Protein AF-A0A815GB86-F1 (afdb_monomer)

InterPro domains:
  IPR001611 Leucine-rich repeat [PF13516] (21-41)
  IPR001611 Leucine-rich repeat [PF13516] (47-70)
  IPR001611 Leucine-rich repeat [PF13516] (75-91)
  IPR032675 Leucine-rich repeat domain superfamily [G3DSA:3.80.10.10] (3-114)
  IPR052394 Leucine-rich repeat-containing protein [PTHR24114] (13-106)

Foldseek 3Di:
DPPPVLLVVLLVVLVVQLVDAAAAEDADAQVQQALSSLLSNLVSLLRHQRHQEYHHEQYQNELNSLVSNLVSLQRHQRHQYYHYHNHNYDPVSVVSSVVSNVVNCVSPPHDDDDDD

Nearest PDB structures (foldseek):
  5wfn-assembly2_D  TM=8.730E-01  e=9.234E-07  Homo sapiens
  8j07-assembly1_5  TM=9.242E-01  e=3.849E-06  Homo sapiens
  5irl-assembly1_A  TM=9.350E-01  e=5.586E-06  Oryctolagus cuniculus
  4z8g-assembly1_A  TM=9.034E-01  e=3.849E-06  Homo sapiens
  8glv-assembly1_Ez  TM=7.757E-01  e=5.217E-05  Chlamydomonas reinhardtii

Structure (mmCIF, N/CA/C/O backbone):
data_AF-A0A815GB86-F1
#
_entry.id   AF-A0A815GB86-F1
#
loop_
_atom_site.group_PDB
_atom_site.id
_atom_site.type_symbol
_atom_site.label_atom_id
_atom_site.label_alt_id
_atom_site.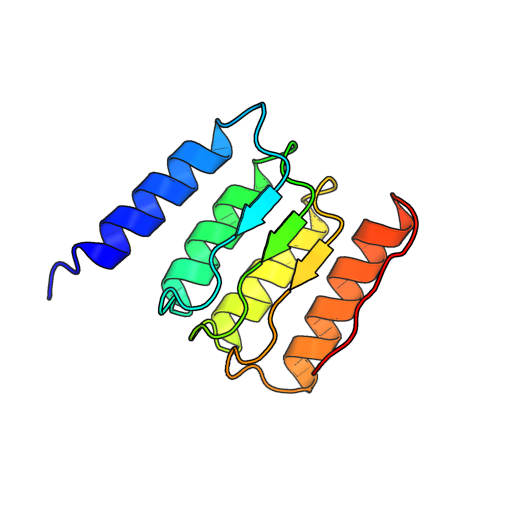label_comp_id
_atom_site.label_asym_id
_atom_site.label_entity_id
_atom_site.label_seq_id
_atom_site.pdbx_PDB_ins_code
_atom_site.Cartn_x
_atom_site.Cartn_y
_atom_site.Cartn_z
_atom_site.occupancy
_atom_site.B_iso_or_equiv
_atom_site.auth_seq_id
_atom_site.auth_comp_id
_atom_site.auth_asym_id
_atom_site.auth_atom_id
_atom_site.pdbx_PDB_model_num
ATOM 1 N N . MET A 1 1 ? 14.586 18.305 -13.194 1.00 45.12 1 MET A N 1
ATOM 2 C CA . MET A 1 1 ? 13.719 17.804 -12.108 1.00 45.12 1 M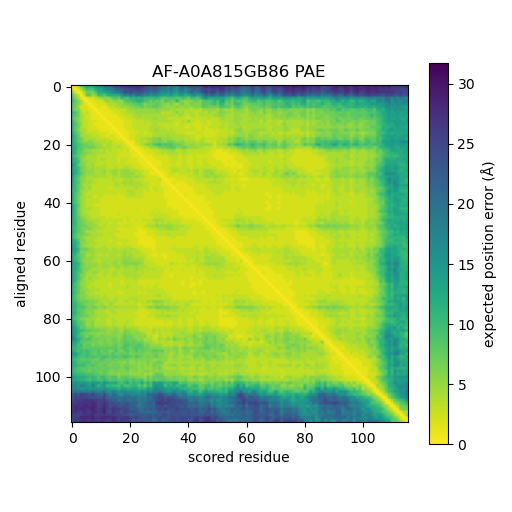ET A CA 1
ATOM 3 C C . MET A 1 1 ? 12.308 18.194 -12.482 1.00 45.12 1 MET A C 1
ATOM 5 O O . MET A 1 1 ? 12.003 19.378 -12.451 1.00 45.12 1 MET A O 1
ATOM 9 N N . VAL A 1 2 ? 11.518 17.252 -12.995 1.00 49.53 2 VAL A N 1
ATOM 10 C CA . VAL A 1 2 ? 10.114 17.524 -13.323 1.00 49.53 2 VAL A CA 1
ATOM 11 C C . VAL A 1 2 ? 9.361 17.452 -12.007 1.00 49.53 2 VAL A C 1
ATOM 13 O O . VAL A 1 2 ? 9.344 16.411 -11.360 1.00 49.53 2 VAL A O 1
ATOM 16 N N . ASP A 1 3 ? 8.839 18.590 -11.581 1.00 55.12 3 ASP A N 1
ATOM 17 C CA . ASP A 1 3 ? 8.006 18.719 -10.398 1.00 55.12 3 ASP A CA 1
ATOM 18 C C . ASP A 1 3 ? 6.671 18.029 -10.722 1.00 55.12 3 ASP A C 1
ATOM 20 O O . ASP A 1 3 ? 5.782 18.621 -11.335 1.00 55.12 3 ASP A O 1
ATOM 24 N N . ASN A 1 4 ? 6.576 16.726 -10.447 1.00 69.81 4 ASN A N 1
ATOM 25 C CA . ASN A 1 4 ? 5.396 15.952 -10.801 1.00 69.81 4 ASN A CA 1
ATOM 26 C C . ASN A 1 4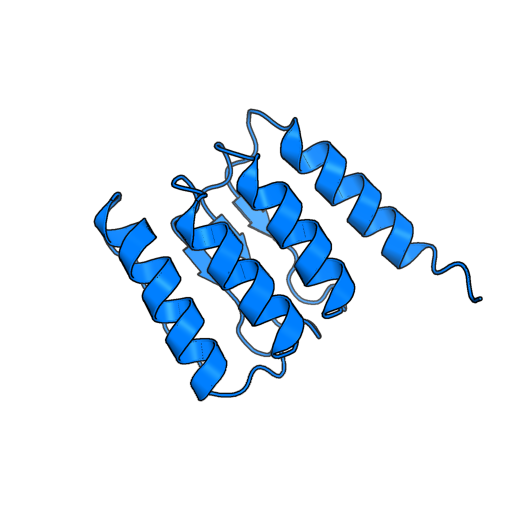 ? 4.296 16.271 -9.782 1.00 69.81 4 ASN A C 1
ATOM 28 O O . ASN A 1 4 ? 4.342 15.835 -8.633 1.00 69.81 4 ASN A O 1
ATOM 32 N N . ALA A 1 5 ? 3.326 17.095 -10.182 1.00 73.56 5 ALA A N 1
ATOM 33 C CA . ALA A 1 5 ? 2.220 17.519 -9.324 1.00 73.56 5 ALA A CA 1
ATOM 34 C C . ALA A 1 5 ? 1.454 16.327 -8.720 1.00 73.56 5 ALA A C 1
ATOM 36 O O . ALA A 1 5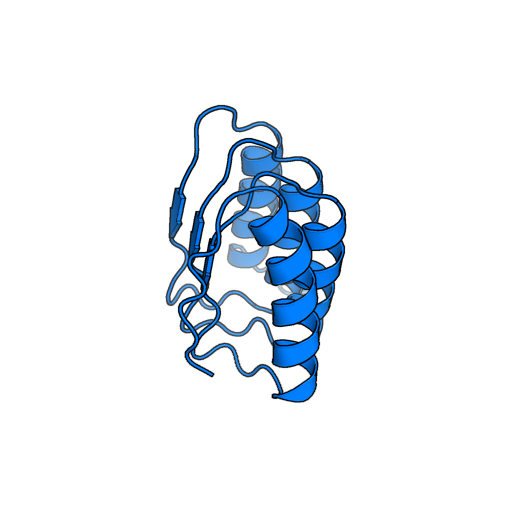 ? 0.933 16.436 -7.611 1.00 73.56 5 ALA A O 1
ATOM 37 N N . PHE A 1 6 ? 1.445 15.190 -9.421 1.00 73.62 6 PHE A N 1
ATOM 38 C CA . PHE A 1 6 ? 0.844 13.947 -8.954 1.00 73.62 6 PHE A CA 1
ATOM 39 C C . PHE A 1 6 ? 1.587 13.349 -7.746 1.00 73.62 6 PHE A C 1
ATOM 41 O O . PHE A 1 6 ? 0.973 13.053 -6.723 1.00 73.62 6 PHE A O 1
ATOM 48 N N . GLU A 1 7 ? 2.918 13.322 -7.794 1.00 73.50 7 GLU A N 1
ATOM 49 C CA . GLU A 1 7 ? 3.759 12.825 -6.699 1.00 73.50 7 GLU A CA 1
ATOM 50 C C . GLU A 1 7 ? 3.555 13.651 -5.419 1.00 73.50 7 GLU A C 1
ATOM 52 O O . GLU A 1 7 ? 3.409 13.114 -4.318 1.00 73.50 7 GLU A O 1
ATOM 57 N N . LYS A 1 8 ? 3.474 14.982 -5.561 1.00 79.06 8 LYS A N 1
ATOM 58 C CA . LYS A 1 8 ? 3.170 15.879 -4.435 1.00 79.06 8 LYS A CA 1
ATOM 59 C C . LYS A 1 8 ? 1.774 15.639 -3.869 1.00 79.06 8 LYS A C 1
ATOM 61 O O . LYS A 1 8 ? 1.589 15.771 -2.660 1.00 79.06 8 LYS A O 1
ATOM 66 N N . ALA A 1 9 ? 0.803 15.304 -4.718 1.00 84.81 9 ALA A N 1
ATOM 67 C CA . ALA A 1 9 ? -0.555 15.009 -4.285 1.00 84.81 9 ALA A CA 1
ATOM 68 C C . ALA A 1 9 ? -0.602 13.727 -3.444 1.00 84.81 9 ALA A C 1
ATOM 70 O O . ALA A 1 9 ? -1.148 13.763 -2.341 1.00 84.81 9 ALA A O 1
ATOM 71 N N . ILE A 1 10 ? 0.039 12.641 -3.892 1.00 83.06 10 ILE A N 1
ATOM 72 C CA . ILE A 1 10 ? 0.103 11.398 -3.111 1.00 83.06 10 ILE A CA 1
ATOM 73 C C . ILE A 1 10 ? 0.883 11.601 -1.813 1.00 83.06 10 ILE A C 1
ATOM 75 O O . ILE A 1 10 ? 0.422 11.171 -0.762 1.00 83.06 10 ILE A O 1
ATOM 79 N N . ALA A 1 11 ? 2.014 12.311 -1.833 1.00 84.31 11 ALA A N 1
ATOM 80 C CA . ALA A 1 11 ? 2.766 12.594 -0.610 1.00 84.31 11 ALA A CA 1
ATOM 81 C C . ALA A 1 11 ? 1.948 13.420 0.403 1.00 84.31 11 ALA A C 1
ATOM 83 O O . ALA A 1 11 ? 1.992 13.166 1.609 1.00 84.31 11 ALA A O 1
ATOM 84 N N . LYS A 1 12 ? 1.165 14.397 -0.074 1.00 88.00 12 LYS A N 1
ATOM 85 C CA . LYS A 1 12 ? 0.243 15.164 0.775 1.00 88.00 12 LYS A CA 1
ATOM 86 C C . LYS A 1 12 ? -0.845 14.263 1.352 1.00 88.00 12 LYS A C 1
ATOM 88 O O . LYS A 1 12 ? -1.072 14.300 2.557 1.00 88.00 12 LYS A O 1
ATOM 93 N N . PHE A 1 13 ? -1.452 13.426 0.517 1.00 87.94 13 PHE A N 1
ATOM 94 C CA . PHE A 1 13 ? -2.475 12.477 0.935 1.00 87.94 13 PHE A CA 1
ATOM 95 C C . PHE A 1 13 ? -1.939 11.462 1.955 1.00 87.94 13 PHE A C 1
ATOM 97 O O . PHE A 1 13 ? -2.575 11.223 2.974 1.00 87.94 13 PHE A O 1
ATOM 104 N N . ALA A 1 14 ? -0.735 10.929 1.749 1.00 87.62 14 ALA A N 1
ATOM 105 C CA . ALA A 1 14 ? -0.065 10.038 2.690 1.00 87.62 14 ALA A CA 1
ATOM 106 C C . ALA A 1 14 ? 0.129 10.710 4.061 1.00 87.62 14 ALA A C 1
ATOM 108 O O . ALA A 1 14 ? -0.096 10.090 5.097 1.00 87.62 14 ALA A O 1
ATOM 109 N N . ASN A 1 15 ? 0.484 11.997 4.094 1.00 87.69 15 ASN A N 1
ATOM 110 C CA . ASN A 1 15 ? 0.579 12.737 5.353 1.00 87.69 15 ASN A CA 1
ATOM 111 C C . ASN A 1 15 ? -0.786 12.976 6.010 1.00 87.69 15 ASN A C 1
ATOM 113 O O . ASN A 1 15 ? -0.895 12.862 7.227 1.00 87.69 15 ASN A O 1
ATOM 117 N N . GLU A 1 16 ? -1.828 13.261 5.230 1.00 90.19 16 GLU A N 1
ATOM 118 C CA . GLU A 1 16 ? -3.196 13.379 5.750 1.00 90.19 16 GLU A CA 1
ATOM 119 C C . GLU A 1 16 ? -3.691 12.039 6.315 1.00 90.19 16 GLU A 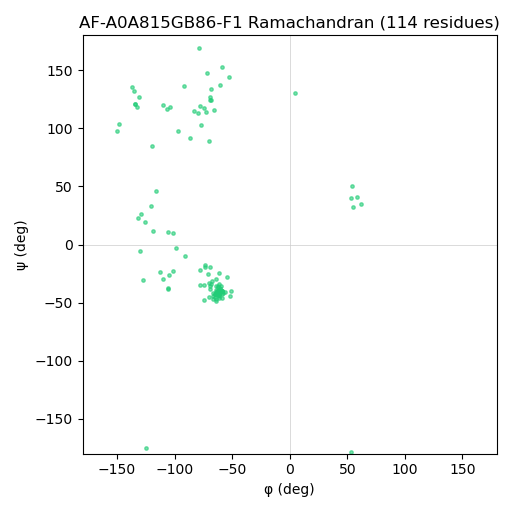C 1
ATOM 121 O O . GLU A 1 16 ? -4.290 12.009 7.389 1.00 90.19 16 GLU A O 1
ATOM 126 N N . LEU A 1 17 ? -3.361 10.924 5.655 1.00 89.25 17 LEU A N 1
ATOM 127 C CA . LEU A 1 17 ? -3.714 9.576 6.090 1.00 89.25 17 LEU A CA 1
ATOM 128 C C . LEU A 1 17 ? -3.120 9.241 7.464 1.00 89.25 17 LEU A C 1
ATOM 130 O O . LEU A 1 17 ? -3.810 8.625 8.272 1.00 89.25 17 LEU A O 1
ATOM 134 N N . LYS A 1 18 ? -1.893 9.682 7.777 1.00 89.50 18 LYS A N 1
ATOM 135 C CA . LYS A 1 18 ? -1.265 9.469 9.102 1.00 89.50 18 LYS A CA 1
ATOM 136 C C . LYS A 1 18 ? -2.123 10.012 10.248 1.00 89.50 18 LYS A C 1
ATOM 138 O O . LYS A 1 18 ? -2.257 9.360 11.278 1.00 89.50 18 LYS A O 1
ATOM 143 N N . GLU A 1 19 ? -2.728 11.180 10.047 1.00 87.88 19 GLU A N 1
ATOM 144 C CA . GLU A 1 19 ? -3.552 11.863 11.050 1.00 87.88 19 GLU A CA 1
ATOM 145 C C . GLU A 1 19 ? -5.040 11.491 10.959 1.00 87.88 19 GLU A C 1
ATOM 147 O O . GLU A 1 19 ? -5.828 11.846 11.839 1.00 87.88 19 GLU A O 1
ATOM 152 N N . HIS A 1 20 ? -5.452 10.778 9.906 1.00 89.50 20 HIS A N 1
ATOM 153 C CA . HIS A 1 20 ? -6.854 10.474 9.663 1.00 89.50 20 HIS A CA 1
ATOM 154 C C . HIS A 1 20 ? -7.377 9.393 10.624 1.00 89.50 20 HIS A C 1
ATOM 156 O O . HIS A 1 20 ? -6.942 8.241 10.614 1.00 89.50 20 HIS A O 1
ATOM 162 N N . LYS A 1 21 ? -8.367 9.746 11.456 1.00 87.50 21 LYS A N 1
ATOM 163 C CA . LYS A 1 21 ? -8.822 8.895 12.578 1.00 87.50 21 LYS A CA 1
ATOM 164 C C . LYS A 1 21 ? -10.080 8.068 12.311 1.00 87.50 21 LYS A C 1
ATOM 166 O O . LYS A 1 21 ? -10.510 7.325 13.185 1.00 87.50 21 LYS A O 1
ATOM 171 N N . THR A 1 22 ? -10.692 8.211 11.140 1.00 90.88 22 THR A N 1
ATOM 172 C CA . THR A 1 22 ? -11.993 7.583 10.843 1.00 90.88 22 THR A CA 1
ATOM 173 C C . THR A 1 22 ? -12.027 6.806 9.532 1.00 90.88 22 THR A C 1
ATOM 175 O O . THR A 1 22 ? -13.035 6.171 9.244 1.00 90.88 22 THR A O 1
ATOM 178 N N . LEU A 1 23 ? -10.959 6.849 8.729 1.00 91.25 23 LEU A N 1
ATOM 179 C CA . LEU A 1 23 ? -10.950 6.195 7.422 1.00 91.25 23 LEU A CA 1
ATOM 180 C C . LEU A 1 23 ? -10.595 4.731 7.633 1.00 91.25 23 LEU A C 1
ATOM 182 O O . LEU A 1 23 ? -9.490 4.431 8.070 1.00 91.25 23 LEU A O 1
ATOM 186 N N . THR A 1 24 ? -11.533 3.844 7.329 1.00 91.88 24 THR A N 1
ATOM 187 C CA . THR A 1 24 ? -11.351 2.394 7.459 1.00 91.88 24 THR A CA 1
ATOM 188 C C . THR A 1 24 ? -11.056 1.726 6.123 1.00 91.88 24 THR A C 1
ATOM 190 O O . THR A 1 24 ? -10.443 0.667 6.091 1.00 91.88 24 THR A O 1
ATOM 193 N N . GLU A 1 25 ? -11.446 2.346 5.014 1.00 91.94 25 GLU A N 1
ATOM 194 C CA . GLU A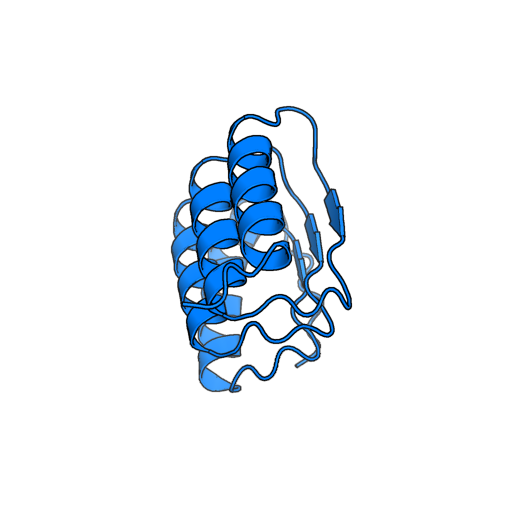 1 25 ? -11.289 1.792 3.674 1.00 91.94 25 GLU A CA 1
ATOM 195 C C . GLU A 1 25 ? -10.798 2.867 2.709 1.00 91.94 25 GLU A C 1
ATOM 197 O O . GLU A 1 25 ? -11.279 4.000 2.735 1.00 91.94 25 GLU A O 1
ATOM 202 N N . LEU A 1 26 ? -9.815 2.507 1.887 1.00 90.75 26 LEU A N 1
ATOM 203 C CA . LEU A 1 26 ? -9.203 3.388 0.905 1.00 90.75 26 LEU A CA 1
ATOM 204 C C . LEU A 1 26 ? -9.102 2.664 -0.434 1.00 90.75 26 LEU A C 1
ATOM 206 O O . LEU A 1 26 ? -8.408 1.652 -0.544 1.00 90.75 26 LEU A O 1
ATOM 210 N N . ASP A 1 27 ? -9.771 3.216 -1.442 1.00 91.50 27 ASP A N 1
ATOM 211 C CA . ASP A 1 27 ? -9.702 2.742 -2.817 1.00 91.50 27 ASP A CA 1
ATOM 212 C C . ASP A 1 27 ? -8.833 3.671 -3.667 1.00 91.50 27 ASP A C 1
ATOM 214 O O . ASP A 1 27 ? -9.105 4.863 -3.810 1.00 91.50 27 ASP A O 1
ATOM 218 N N . LEU A 1 28 ? -7.756 3.101 -4.197 1.00 89.56 28 LEU A N 1
ATOM 219 C CA . LEU A 1 28 ? -6.795 3.733 -5.083 1.00 89.56 28 LEU A CA 1
ATOM 220 C C . LEU A 1 28 ? -6.551 2.884 -6.342 1.00 89.56 28 LEU A C 1
ATOM 222 O O . LEU A 1 28 ? -5.499 2.996 -6.978 1.00 89.56 28 LEU A O 1
ATOM 226 N N . VAL A 1 29 ? -7.517 2.062 -6.754 1.00 90.12 29 VAL A N 1
ATOM 227 C CA . VAL A 1 29 ? -7.418 1.258 -7.978 1.00 90.12 29 VAL A CA 1
ATOM 228 C C . VAL A 1 29 ? -7.253 2.148 -9.220 1.00 90.12 29 VAL A C 1
ATOM 230 O O . VAL A 1 29 ? -7.952 3.144 -9.375 1.00 90.12 29 VAL A O 1
ATOM 233 N N . SER A 1 30 ? -6.357 1.772 -10.142 1.00 88.88 30 SER A N 1
ATOM 234 C CA . SER A 1 30 ? -6.137 2.470 -11.428 1.00 88.88 30 SER A CA 1
ATOM 235 C C . SER A 1 30 ? -5.665 3.931 -11.326 1.00 88.88 30 SER A C 1
ATOM 237 O O . SER A 1 30 ? -6.018 4.754 -12.170 1.00 88.88 30 SER A O 1
ATOM 239 N N . ASN A 1 31 ? -4.843 4.265 -10.327 1.00 88.38 31 ASN A N 1
ATOM 240 C CA . ASN A 1 31 ? -4.332 5.624 -10.097 1.00 88.38 31 ASN A CA 1
ATOM 241 C C . ASN A 1 31 ? -2.886 5.852 -10.570 1.00 88.38 31 ASN A C 1
ATOM 243 O O . ASN A 1 31 ? -2.316 6.889 -10.265 1.00 88.38 31 ASN A O 1
ATOM 247 N N . GLN A 1 32 ? -2.280 4.924 -11.318 1.00 88.44 32 GLN A N 1
ATOM 248 C CA . GLN A 1 32 ? -0.879 5.027 -11.769 1.00 88.44 32 GLN A CA 1
ATOM 249 C C . GLN A 1 32 ? 0.119 5.244 -10.616 1.00 88.44 32 GLN A C 1
ATOM 251 O O . GLN A 1 32 ? 1.142 5.903 -10.784 1.00 88.44 32 GLN A O 1
ATOM 256 N N . ILE A 1 33 ? -0.174 4.681 -9.440 1.00 88.25 33 ILE A N 1
ATOM 257 C CA . ILE A 1 33 ? 0.701 4.776 -8.268 1.00 88.25 33 ILE A CA 1
ATOM 258 C C . ILE A 1 33 ? 1.996 4.036 -8.572 1.00 88.25 33 ILE A C 1
ATOM 260 O O . ILE A 1 33 ? 1.990 2.821 -8.756 1.00 88.25 33 ILE A O 1
ATOM 264 N N . SER A 1 34 ? 3.094 4.776 -8.611 1.00 90.62 34 SER A N 1
ATOM 265 C CA . SER A 1 34 ? 4.440 4.264 -8.829 1.00 90.62 34 SER A CA 1
ATOM 266 C C . SER A 1 34 ? 5.029 3.636 -7.561 1.00 90.62 34 SER A C 1
ATOM 268 O O . SER A 1 34 ? 4.545 3.846 -6.447 1.00 90.62 34 SER A O 1
ATOM 270 N N . ALA A 1 35 ? 6.161 2.941 -7.695 1.00 89.56 35 ALA A N 1
ATOM 271 C CA . ALA A 1 35 ? 6.910 2.407 -6.554 1.00 89.56 35 ALA A CA 1
ATOM 272 C C . ALA A 1 35 ? 7.207 3.449 -5.465 1.00 89.56 35 ALA A C 1
ATOM 274 O O . ALA A 1 35 ? 7.087 3.155 -4.279 1.00 89.56 35 ALA A O 1
ATOM 275 N N . ARG A 1 36 ? 7.560 4.677 -5.858 1.00 90.12 36 ARG A N 1
ATOM 276 C CA . ARG A 1 36 ? 7.894 5.760 -4.923 1.00 90.12 36 ARG A CA 1
ATOM 277 C C . ARG A 1 36 ? 6.673 6.256 -4.149 1.00 90.12 36 ARG A C 1
ATOM 279 O O . ARG A 1 36 ? 6.768 6.610 -2.980 1.00 90.12 36 ARG A O 1
ATOM 286 N N . GLU A 1 37 ? 5.524 6.285 -4.803 1.00 90.19 37 GLU A N 1
ATOM 287 C CA . GLU A 1 37 ? 4.256 6.655 -4.178 1.00 90.19 37 GLU A CA 1
ATOM 288 C C . GLU A 1 37 ? 3.745 5.527 -3.271 1.00 90.19 37 GLU A C 1
ATOM 290 O O . GLU A 1 37 ? 3.242 5.798 -2.182 1.00 90.19 37 GLU A O 1
ATOM 295 N N . GLY A 1 38 ? 3.979 4.267 -3.657 1.00 90.94 38 GLY A N 1
ATOM 296 C CA . GLY A 1 38 ? 3.785 3.097 -2.801 1.00 90.94 38 GLY A CA 1
ATOM 297 C C . GLY A 1 38 ? 4.625 3.146 -1.519 1.00 90.94 38 GLY A C 1
ATOM 298 O O . GLY A 1 38 ? 4.104 2.845 -0.448 1.00 90.94 38 GLY A O 1
ATOM 299 N N . GLU A 1 39 ? 5.882 3.599 -1.591 1.00 92.25 39 GLU A N 1
ATOM 300 C CA . GLU A 1 39 ? 6.729 3.833 -0.407 1.00 92.25 39 GLU A CA 1
ATOM 301 C C . GLU A 1 39 ? 6.135 4.898 0.527 1.00 92.25 39 GLU A C 1
ATOM 303 O O . GLU A 1 39 ? 6.035 4.678 1.733 1.00 92.25 39 GLU A O 1
ATOM 308 N N . ALA A 1 40 ? 5.680 6.029 -0.019 1.00 91.50 40 ALA A N 1
ATOM 309 C CA . ALA A 1 40 ? 5.065 7.090 0.781 1.00 91.50 40 ALA A CA 1
ATOM 310 C C . ALA A 1 40 ? 3.775 6.617 1.478 1.00 91.50 40 ALA A C 1
ATOM 312 O O . ALA A 1 40 ? 3.531 6.945 2.643 1.00 91.50 40 ALA A O 1
ATOM 313 N N . LEU A 1 41 ? 2.958 5.816 0.784 1.00 91.25 41 LEU A N 1
ATOM 314 C CA . LEU A 1 41 ? 1.780 5.178 1.371 1.00 91.25 41 LEU A CA 1
ATOM 315 C C . LEU A 1 41 ? 2.171 4.176 2.462 1.00 91.25 41 LEU A C 1
ATOM 317 O O . LEU A 1 41 ? 1.558 4.180 3.527 1.00 91.25 41 LEU A O 1
ATOM 321 N N . ALA A 1 42 ? 3.207 3.366 2.244 1.00 91.81 42 ALA A N 1
ATOM 322 C CA . ALA A 1 42 ? 3.708 2.431 3.246 1.00 91.81 42 ALA A CA 1
ATOM 323 C C . ALA A 1 42 ? 4.143 3.153 4.531 1.00 91.81 42 ALA A C 1
ATOM 325 O O . ALA A 1 42 ? 3.728 2.767 5.624 1.00 91.81 42 ALA A O 1
ATOM 326 N N . GLU A 1 43 ? 4.890 4.255 4.419 1.00 92.69 43 GLU A N 1
ATOM 327 C CA . GLU A 1 43 ? 5.250 5.087 5.571 1.00 92.69 43 GLU A CA 1
ATOM 328 C C . GLU A 1 43 ? 4.016 5.616 6.309 1.00 92.69 43 GLU A C 1
ATOM 330 O O . GLU A 1 43 ? 3.983 5.622 7.540 1.00 92.69 43 GLU A O 1
ATOM 335 N N . ALA A 1 44 ? 2.982 6.046 5.584 1.00 92.56 44 ALA A N 1
ATOM 336 C CA . ALA A 1 44 ? 1.739 6.491 6.202 1.00 92.56 44 ALA A CA 1
ATOM 337 C C . ALA A 1 44 ? 1.024 5.371 6.965 1.00 92.56 44 ALA A C 1
ATOM 339 O O . ALA A 1 44 ? 0.551 5.597 8.080 1.00 92.56 44 ALA A O 1
ATOM 340 N N . LEU A 1 45 ? 1.009 4.158 6.409 1.00 91.38 45 LEU A N 1
ATOM 341 C CA . LEU A 1 45 ? 0.433 2.984 7.060 1.00 91.38 45 LEU A CA 1
ATOM 342 C C . LEU A 1 45 ? 1.175 2.611 8.343 1.00 91.38 45 LEU A C 1
ATOM 344 O O . LEU A 1 45 ? 0.539 2.129 9.268 1.00 91.38 45 LEU A O 1
ATOM 348 N N . THR A 1 46 ? 2.477 2.872 8.479 1.00 91.44 46 THR A N 1
ATOM 349 C CA . THR A 1 46 ? 3.166 2.589 9.757 1.00 91.44 46 THR A CA 1
ATOM 350 C C . THR A 1 46 ? 2.604 3.380 10.945 1.00 91.44 46 THR A C 1
ATOM 352 O O . THR A 1 46 ? 2.726 2.942 12.088 1.00 91.44 46 THR A O 1
ATOM 355 N N . VAL A 1 47 ? 1.973 4.530 10.680 1.00 92.25 47 VAL A N 1
ATOM 356 C CA . VAL A 1 47 ? 1.424 5.440 11.697 1.00 92.25 47 VAL A CA 1
ATOM 357 C C . VAL A 1 47 ? -0.100 5.365 11.763 1.00 92.25 47 VAL A C 1
ATOM 359 O O . VAL A 1 47 ? -0.678 5.454 12.849 1.00 92.25 47 VAL A O 1
ATOM 362 N N . ASN A 1 48 ? -0.770 5.211 10.619 1.00 91.19 48 ASN A N 1
ATOM 363 C CA . ASN A 1 48 ? -2.220 5.107 10.581 1.00 91.19 48 ASN A CA 1
ATOM 364 C C . ASN A 1 48 ? -2.672 3.785 11.222 1.00 91.19 48 ASN A C 1
ATOM 366 O O . ASN A 1 48 ? -2.264 2.712 10.802 1.00 91.19 48 ASN A O 1
ATOM 370 N N . ASN A 1 49 ? -3.548 3.871 12.222 1.00 88.88 49 ASN A N 1
ATOM 371 C CA . ASN A 1 49 ? -4.097 2.715 12.936 1.00 88.88 49 ASN A CA 1
ATOM 372 C C . ASN A 1 49 ? -5.630 2.660 12.824 1.00 88.88 49 ASN A C 1
ATOM 374 O O . ASN A 1 49 ? -6.325 2.306 13.775 1.00 88.88 49 ASN A O 1
ATOM 378 N N . THR A 1 50 ? -6.184 3.113 11.702 1.00 92.06 50 THR A N 1
ATOM 379 C CA . THR A 1 50 ? -7.640 3.182 11.488 1.00 92.06 50 THR A CA 1
ATOM 380 C C . THR A 1 50 ? -8.058 2.507 10.197 1.00 92.06 50 THR A C 1
ATOM 382 O O . THR A 1 50 ? -9.131 1.906 10.146 1.00 92.06 50 THR A O 1
ATOM 385 N N . LEU A 1 51 ? -7.181 2.520 9.195 1.00 91.94 51 LEU A N 1
ATOM 386 C CA . LEU A 1 51 ? -7.385 1.841 7.934 1.00 91.94 51 LEU A CA 1
ATOM 387 C C . LEU A 1 51 ? -7.334 0.325 8.136 1.00 91.94 51 LEU A C 1
ATOM 389 O O . LEU A 1 51 ? -6.371 -0.214 8.689 1.00 91.94 51 LEU A O 1
ATOM 393 N N . THR A 1 52 ? -8.380 -0.351 7.668 1.00 90.44 52 THR A N 1
ATOM 394 C CA . THR A 1 52 ? -8.538 -1.806 7.710 1.00 90.44 52 THR A CA 1
ATOM 395 C C . THR A 1 52 ? -8.502 -2.438 6.323 1.00 90.44 52 THR A C 1
ATOM 397 O O . THR A 1 52 ? -8.145 -3.615 6.216 1.00 90.44 52 THR A O 1
ATOM 400 N N . GLN A 1 53 ? -8.814 -1.669 5.274 1.00 89.88 53 GLN A N 1
ATOM 401 C CA . GLN A 1 53 ? -8.846 -2.117 3.883 1.00 89.88 53 GLN A CA 1
ATOM 402 C C . GLN A 1 53 ? -8.160 -1.110 2.948 1.00 89.88 53 GLN A C 1
ATOM 404 O O . GLN A 1 53 ? -8.436 0.089 3.005 1.00 89.88 53 GLN A O 1
ATOM 409 N N . LEU A 1 54 ? -7.284 -1.602 2.070 1.00 90.00 54 LEU A N 1
ATOM 410 C CA . LEU A 1 54 ? -6.579 -0.801 1.070 1.00 90.00 54 LEU A CA 1
ATOM 411 C C . LEU A 1 54 ? -6.615 -1.484 -0.300 1.00 90.00 54 LEU A C 1
ATOM 413 O O . LEU A 1 54 ? -6.109 -2.597 -0.463 1.00 90.00 54 LEU A O 1
ATOM 417 N N . HIS A 1 55 ? -7.171 -0.797 -1.294 1.00 90.38 55 HIS A N 1
ATOM 418 C CA . HIS A 1 55 ? -7.221 -1.260 -2.675 1.00 90.38 55 HIS A CA 1
ATOM 419 C C . HIS A 1 55 ? -6.231 -0.476 -3.527 1.00 90.38 55 HIS A C 1
ATOM 421 O O . HIS A 1 55 ? -6.353 0.730 -3.697 1.00 90.38 55 HIS A O 1
ATOM 427 N N . LEU A 1 56 ? -5.243 -1.172 -4.073 1.00 88.69 56 LEU A N 1
ATOM 428 C CA . LEU A 1 56 ? -4.184 -0.616 -4.909 1.00 88.69 56 LEU A CA 1
ATOM 429 C C . LEU A 1 56 ? -4.097 -1.336 -6.258 1.00 88.69 56 LEU A C 1
ATOM 431 O O . LEU A 1 56 ? -3.075 -1.250 -6.927 1.00 88.69 56 LEU A O 1
ATOM 435 N N . GLY A 1 57 ? -5.144 -2.045 -6.682 1.00 87.62 57 GLY A N 1
ATOM 436 C CA . GLY A 1 57 ? -5.144 -2.795 -7.941 1.00 87.62 57 GLY A CA 1
ATOM 437 C C . GLY A 1 57 ? -4.891 -1.929 -9.185 1.00 87.62 57 GLY A C 1
ATOM 438 O O . GLY A 1 57 ? -5.225 -0.746 -9.197 1.00 87.62 57 GLY A O 1
ATOM 439 N N . ASN A 1 58 ? -4.332 -2.521 -10.242 1.00 88.69 58 ASN A N 1
ATOM 440 C CA . ASN A 1 58 ? -4.048 -1.859 -11.522 1.00 88.69 58 ASN A CA 1
ATOM 441 C C . ASN A 1 58 ? -3.206 -0.572 -11.369 1.00 88.69 58 ASN A C 1
ATOM 443 O O . ASN A 1 58 ? -3.571 0.502 -11.844 1.00 88.69 58 ASN A O 1
ATOM 447 N N . ASN A 1 59 ? -2.090 -0.661 -10.645 1.00 89.88 59 ASN A N 1
ATOM 448 C CA . ASN A 1 59 ? -1.135 0.436 -10.463 1.00 89.88 59 ASN A CA 1
ATOM 449 C C . ASN A 1 59 ? 0.281 -0.001 -10.893 1.00 89.88 59 ASN A C 1
ATOM 451 O O . ASN A 1 59 ? 0.484 -1.084 -11.435 1.00 89.88 59 ASN A O 1
ATOM 455 N N . GLU A 1 60 ? 1.282 0.853 -10.693 1.00 90.69 60 GLU A N 1
ATOM 456 C CA . GLU A 1 60 ? 2.680 0.593 -11.051 1.00 90.69 60 GLU A CA 1
ATOM 457 C C . GLU A 1 60 ? 3.570 0.559 -9.796 1.00 90.69 60 GLU A C 1
ATOM 459 O O . GLU A 1 60 ? 4.629 1.182 -9.739 1.00 90.69 60 GLU A O 1
ATOM 464 N N . ILE A 1 61 ? 3.134 -0.151 -8.751 1.00 88.06 61 ILE A N 1
ATOM 465 C CA . ILE A 1 61 ? 3.848 -0.198 -7.463 1.00 88.06 61 ILE A CA 1
ATOM 466 C C . ILE A 1 61 ? 5.192 -0.928 -7.590 1.00 88.06 61 ILE A C 1
ATOM 468 O O . ILE A 1 61 ? 6.152 -0.568 -6.903 1.00 88.06 61 ILE A O 1
ATOM 472 N N . PHE A 1 62 ? 5.285 -1.911 -8.492 1.00 89.44 62 PHE A N 1
ATOM 473 C CA . PHE A 1 62 ? 6.465 -2.756 -8.684 1.00 89.44 62 PHE A CA 1
ATOM 474 C C . PHE A 1 62 ? 6.951 -3.430 -7.381 1.00 89.44 62 PHE A C 1
ATOM 476 O O . PHE A 1 62 ? 6.398 -3.277 -6.290 1.00 89.44 62 PHE A O 1
ATOM 483 N N . ASP A 1 63 ? 8.042 -4.184 -7.481 1.00 88.50 63 ASP A N 1
ATOM 484 C CA . ASP A 1 63 ? 8.629 -4.914 -6.352 1.00 88.50 63 ASP A CA 1
ATOM 485 C C . ASP A 1 63 ? 9.064 -4.011 -5.196 1.00 88.50 63 ASP A C 1
ATOM 487 O O . ASP A 1 63 ? 8.925 -4.377 -4.031 1.00 88.50 63 ASP A O 1
ATOM 491 N N . ARG A 1 64 ? 9.571 -2.817 -5.511 1.00 90.25 64 ARG A N 1
ATOM 492 C CA . ARG A 1 64 ? 10.106 -1.892 -4.510 1.00 90.25 64 ARG A CA 1
ATOM 493 C C . ARG A 1 64 ? 9.006 -1.302 -3.623 1.00 90.25 64 ARG A C 1
ATOM 495 O O . ARG A 1 64 ? 9.149 -1.291 -2.404 1.00 90.25 64 ARG A O 1
ATOM 502 N N . GLY A 1 65 ? 7.890 -0.869 -4.214 1.00 88.69 65 GLY A N 1
ATOM 503 C CA . GLY A 1 65 ? 6.742 -0.412 -3.431 1.00 88.69 65 GLY A CA 1
ATOM 504 C C . GLY A 1 65 ? 6.076 -1.564 -2.667 1.00 88.69 65 GLY A C 1
ATOM 505 O O . GLY A 1 65 ? 5.647 -1.381 -1.531 1.00 88.69 65 GLY A O 1
ATOM 506 N N . CYS A 1 66 ? 6.064 -2.773 -3.242 1.00 88.62 66 CYS A N 1
ATOM 507 C CA . CYS A 1 66 ? 5.578 -3.982 -2.575 1.00 88.62 66 CYS A CA 1
ATOM 508 C C . CYS A 1 66 ? 6.394 -4.322 -1.315 1.00 88.62 66 CYS A C 1
ATOM 510 O O . CYS A 1 66 ? 5.821 -4.647 -0.278 1.00 88.62 66 CYS A O 1
ATOM 512 N N . GLU A 1 67 ? 7.723 -4.229 -1.382 1.00 90.44 67 GLU A N 1
ATOM 513 C CA . GLU A 1 67 ? 8.613 -4.467 -0.241 1.00 90.44 67 GLU A CA 1
ATOM 514 C C . GLU A 1 67 ? 8.387 -3.441 0.877 1.00 90.44 67 GLU A C 1
ATOM 516 O O . GLU A 1 67 ? 8.2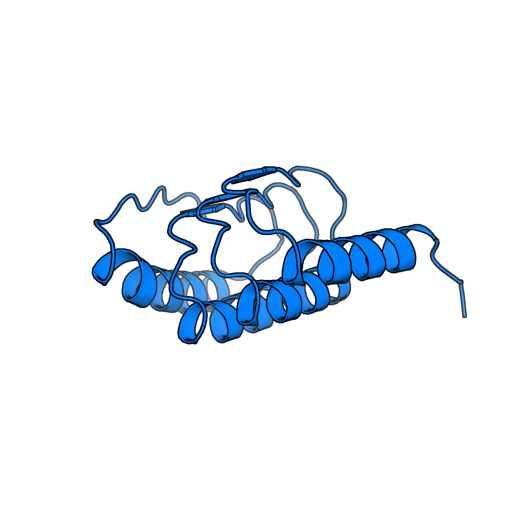61 -3.816 2.042 1.00 90.44 67 GLU A O 1
ATOM 521 N N . ALA A 1 68 ? 8.228 -2.162 0.526 1.00 92.19 68 ALA A N 1
ATOM 522 C CA . ALA A 1 68 ? 7.901 -1.121 1.497 1.00 92.19 68 ALA A CA 1
ATOM 523 C C . ALA A 1 68 ? 6.555 -1.382 2.195 1.00 92.19 68 ALA A C 1
ATOM 525 O O . ALA A 1 68 ? 6.466 -1.296 3.422 1.00 92.19 68 ALA A O 1
ATOM 526 N N . LEU A 1 69 ? 5.520 -1.764 1.435 1.00 90.00 69 LEU A N 1
ATOM 527 C CA . LEU A 1 69 ? 4.225 -2.158 1.995 1.00 90.00 69 LEU A CA 1
ATOM 528 C C . LEU A 1 69 ? 4.363 -3.370 2.927 1.00 90.00 69 LEU A C 1
ATOM 530 O O . LEU A 1 69 ? 3.765 -3.377 4.000 1.00 90.00 69 LEU A O 1
ATOM 534 N N . ALA A 1 70 ? 5.181 -4.363 2.571 1.00 88.38 70 ALA A N 1
ATOM 535 C CA . ALA A 1 70 ? 5.414 -5.537 3.410 1.00 88.38 70 ALA A CA 1
ATOM 536 C C . ALA A 1 70 ? 6.056 -5.174 4.753 1.00 88.38 70 ALA A C 1
ATOM 538 O O . ALA A 1 70 ? 5.612 -5.664 5.790 1.00 88.38 70 ALA A O 1
ATOM 539 N N . GLU A 1 71 ? 7.059 -4.293 4.761 1.00 90.38 71 GLU A N 1
ATOM 540 C CA . GLU A 1 71 ? 7.666 -3.804 6.004 1.00 90.38 71 GLU A CA 1
ATOM 541 C C . GLU A 1 71 ? 6.668 -3.001 6.848 1.00 90.38 71 GLU A C 1
ATOM 543 O O . GLU A 1 71 ? 6.582 -3.201 8.061 1.00 90.38 71 GLU A O 1
ATOM 548 N N . ALA A 1 72 ? 5.848 -2.155 6.218 1.00 91.00 72 ALA A N 1
ATOM 549 C CA . ALA A 1 72 ? 4.824 -1.400 6.931 1.00 91.00 72 ALA A CA 1
ATOM 550 C C . ALA A 1 72 ? 3.772 -2.308 7.590 1.00 91.00 72 ALA A C 1
ATOM 552 O O . ALA A 1 72 ? 3.342 -2.046 8.714 1.00 91.00 72 ALA A O 1
ATOM 553 N N . LEU A 1 73 ? 3.402 -3.416 6.942 1.00 88.44 73 LEU A N 1
ATOM 554 C CA . LEU A 1 73 ? 2.466 -4.401 7.492 1.00 88.44 73 LEU A CA 1
ATOM 555 C C . LEU A 1 73 ? 3.013 -5.195 8.678 1.00 88.44 73 LEU A C 1
ATOM 557 O O . LEU A 1 73 ? 2.221 -5.762 9.424 1.00 88.44 73 LEU A O 1
ATOM 561 N N . LYS A 1 74 ? 4.333 -5.248 8.885 1.00 86.62 74 LYS A N 1
ATOM 562 C CA . LYS A 1 74 ? 4.899 -5.882 10.087 1.00 86.62 74 LYS A CA 1
ATOM 563 C C . LYS A 1 74 ? 4.644 -5.052 11.346 1.00 86.62 74 LYS A C 1
ATOM 565 O O . LYS A 1 74 ? 4.650 -5.604 12.446 1.00 86.62 74 LYS A O 1
ATOM 570 N N . VAL A 1 75 ? 4.460 -3.737 11.195 1.00 88.81 75 VAL A N 1
ATOM 571 C CA . VAL A 1 75 ? 4.269 -2.797 12.312 1.00 88.81 75 VAL A CA 1
ATOM 572 C C . VAL A 1 75 ? 2.827 -2.315 12.446 1.00 88.81 75 VAL A C 1
ATOM 574 O O . VAL A 1 75 ? 2.339 -2.195 13.570 1.00 88.81 75 VAL A O 1
ATOM 577 N N . ASN A 1 76 ? 2.130 -2.077 11.332 1.00 87.69 76 ASN A N 1
ATOM 578 C CA . ASN A 1 76 ? 0.707 -1.753 11.325 1.00 87.69 76 ASN A CA 1
ATOM 579 C C . ASN A 1 76 ? -0.087 -2.991 11.758 1.00 87.69 76 ASN A C 1
ATOM 581 O O . ASN A 1 76 ? 0.180 -4.068 11.251 1.00 87.69 76 ASN A O 1
ATOM 585 N N . ASN A 1 77 ? -1.055 -2.851 12.668 1.00 85.00 77 ASN A N 1
ATOM 586 C CA . ASN A 1 77 ? -1.872 -3.979 13.152 1.00 85.00 77 ASN A CA 1
ATOM 587 C C . ASN A 1 77 ? -3.370 -3.829 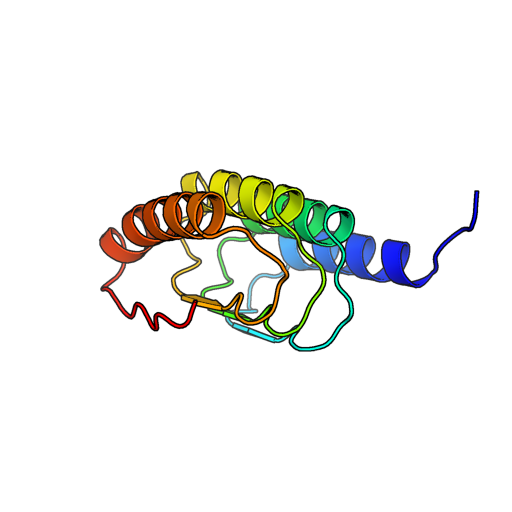12.872 1.00 85.00 77 ASN A C 1
ATOM 589 O O . ASN A 1 77 ? -4.191 -4.535 13.457 1.00 85.00 77 ASN A O 1
ATOM 593 N N . THR A 1 78 ? -3.734 -2.854 12.045 1.00 88.69 78 THR A N 1
ATOM 594 C CA . THR A 1 78 ? -5.127 -2.516 11.753 1.00 88.69 78 THR A CA 1
ATOM 595 C C . THR A 1 78 ? -5.512 -2.877 10.333 1.00 88.69 78 THR A C 1
ATOM 597 O O . THR A 1 78 ? -6.670 -3.222 10.105 1.00 88.69 78 THR A O 1
ATOM 600 N N . LEU A 1 79 ? -4.560 -2.860 9.394 1.00 87.81 79 LEU A N 1
ATOM 601 C CA . LEU A 1 79 ? -4.806 -3.247 8.015 1.00 87.81 79 LEU A CA 1
ATOM 602 C C . LEU A 1 79 ? -4.974 -4.765 7.904 1.00 87.81 79 LEU A C 1
ATOM 604 O O . LEU A 1 79 ? -4.042 -5.541 8.098 1.00 87.81 79 LEU A O 1
ATOM 608 N N . THR A 1 80 ? -6.184 -5.175 7.541 1.00 85.81 80 THR A N 1
ATOM 609 C CA . THR A 1 80 ? -6.571 -6.586 7.399 1.00 85.81 80 THR A CA 1
ATOM 610 C C . THR A 1 80 ? -6.673 -7.018 5.943 1.00 85.81 80 THR A C 1
ATOM 612 O O . THR A 1 80 ? -6.493 -8.194 5.639 1.00 85.81 80 THR A O 1
ATOM 615 N N . LYS A 1 81 ? -6.940 -6.082 5.025 1.00 85.38 81 LYS A N 1
ATOM 616 C CA . LYS A 1 81 ? -7.136 -6.372 3.601 1.00 85.38 81 LYS A CA 1
ATOM 617 C C . LYS A 1 81 ? -6.284 -5.439 2.752 1.00 85.38 81 LYS A C 1
ATOM 619 O O . LYS A 1 81 ? -6.353 -4.220 2.900 1.00 85.38 81 LYS A O 1
ATOM 624 N N . LEU A 1 82 ? -5.492 -6.026 1.859 1.00 87.12 82 LEU A N 1
ATOM 625 C CA . LEU A 1 82 ? -4.654 -5.317 0.897 1.00 87.12 82 LEU A CA 1
ATOM 626 C C . LEU A 1 82 ? -4.809 -5.968 -0.478 1.00 87.12 82 LEU A C 1
ATOM 628 O O . LEU A 1 82 ? -4.512 -7.152 -0.638 1.00 87.12 82 LEU A O 1
ATOM 632 N N . TYR A 1 83 ? -5.254 -5.190 -1.461 1.00 86.62 83 TYR A N 1
ATOM 633 C CA . TYR A 1 83 ? -5.454 -5.650 -2.835 1.00 86.62 83 TYR A CA 1
ATOM 634 C C . TYR A 1 83 ? -4.412 -5.025 -3.758 1.00 86.62 83 TYR A C 1
ATOM 636 O O . TYR A 1 83 ? -4.360 -3.807 -3.892 1.00 86.62 83 TYR A O 1
ATOM 644 N N . LEU A 1 84 ? -3.602 -5.858 -4.415 1.00 83.75 84 LEU A N 1
ATOM 645 C CA . LEU A 1 84 ? -2.488 -5.433 -5.276 1.00 83.75 84 LEU A CA 1
ATOM 646 C C . LEU A 1 84 ? -2.475 -6.133 -6.639 1.00 83.75 84 LEU A C 1
ATOM 648 O O . LEU A 1 84 ? -1.439 -6.192 -7.298 1.00 83.75 84 LEU A O 1
ATOM 652 N N . ALA A 1 85 ? -3.620 -6.647 -7.088 1.00 83.88 85 ALA A N 1
ATOM 653 C CA . ALA A 1 85 ? -3.731 -7.239 -8.419 1.00 83.88 85 ALA A CA 1
ATOM 654 C C . ALA A 1 85 ? -3.224 -6.263 -9.497 1.00 83.88 85 ALA A C 1
ATOM 656 O O . ALA A 1 85 ? -3.400 -5.052 -9.365 1.00 83.88 85 ALA A O 1
ATOM 657 N N . GLU A 1 86 ? -2.581 -6.776 -10.545 1.00 84.12 86 GLU A N 1
ATOM 658 C CA . GLU A 1 86 ? -2.117 -5.967 -11.684 1.00 84.12 86 GLU A CA 1
ATOM 659 C C . GLU A 1 86 ? -1.142 -4.823 -11.304 1.00 84.12 86 GLU A C 1
ATOM 661 O O . GLU A 1 86 ? -1.233 -3.722 -11.832 1.00 84.12 86 GLU A O 1
ATOM 666 N N . ASN A 1 87 ? -0.190 -5.071 -10.388 1.00 83.44 87 ASN A N 1
ATOM 667 C CA . ASN A 1 87 ? 0.808 -4.074 -9.942 1.00 83.44 87 ASN A CA 1
ATOM 668 C C . ASN A 1 87 ? 2.240 -4.254 -10.471 1.00 83.44 87 ASN A C 1
ATOM 670 O O . ASN A 1 87 ? 3.174 -3.611 -9.982 1.00 83.44 87 ASN A O 1
ATOM 674 N N . ARG A 1 88 ? 2.434 -5.148 -11.451 1.00 85.50 88 ARG A N 1
ATOM 675 C CA . ARG A 1 88 ? 3.763 -5.536 -11.971 1.00 85.50 88 ARG A CA 1
ATOM 676 C C . ARG A 1 88 ? 4.726 -5.993 -10.859 1.00 85.50 88 ARG A C 1
ATOM 678 O O . ARG A 1 88 ? 5.908 -5.653 -10.876 1.00 85.50 88 ARG A O 1
ATOM 685 N N . ILE A 1 89 ? 4.193 -6.738 -9.891 1.00 83.88 89 ILE A N 1
ATOM 686 C CA . ILE A 1 89 ? 4.938 -7.339 -8.780 1.00 83.88 89 ILE A CA 1
ATOM 687 C C . ILE A 1 89 ? 5.364 -8.749 -9.200 1.00 83.88 89 ILE A C 1
ATOM 689 O O . ILE A 1 89 ? 4.571 -9.490 -9.779 1.00 83.88 89 ILE A O 1
ATOM 693 N N . THR A 1 90 ? 6.607 -9.125 -8.920 1.00 85.50 90 THR A N 1
ATOM 694 C CA . THR A 1 90 ? 7.100 -10.488 -9.131 1.00 85.50 90 THR A CA 1
ATOM 695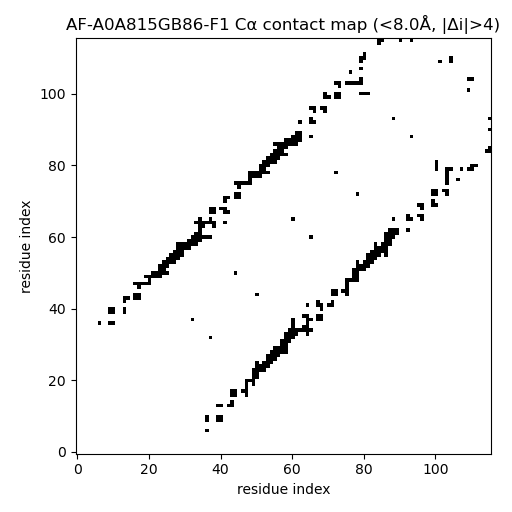 C C . THR A 1 90 ? 6.505 -11.449 -8.104 1.00 85.50 90 THR A C 1
ATOM 697 O O . THR A 1 90 ? 6.284 -11.087 -6.947 1.00 85.50 90 THR A O 1
ATOM 700 N N . GLU A 1 91 ? 6.282 -12.706 -8.498 1.00 79.19 91 GLU A N 1
ATOM 701 C CA . GLU A 1 91 ? 5.668 -13.725 -7.630 1.00 79.19 91 GLU A CA 1
ATOM 702 C C . GLU A 1 91 ? 6.372 -13.831 -6.268 1.00 79.19 91 GLU A C 1
ATOM 704 O O . GLU A 1 91 ? 5.718 -13.786 -5.229 1.00 79.19 91 GLU A O 1
ATOM 709 N N . THR A 1 92 ? 7.709 -13.841 -6.254 1.00 81.12 92 THR A N 1
ATOM 710 C CA . THR A 1 92 ? 8.518 -13.918 -5.025 1.00 81.12 92 THR A CA 1
ATOM 711 C C . THR A 1 92 ? 8.249 -12.766 -4.054 1.00 81.12 92 THR A C 1
ATOM 713 O O . THR A 1 92 ? 8.202 -12.962 -2.839 1.00 81.12 92 THR A O 1
ATOM 716 N N . ARG A 1 93 ? 8.067 -11.541 -4.560 1.00 81.50 93 ARG A N 1
ATOM 717 C CA . ARG A 1 93 ? 7.780 -10.371 -3.716 1.00 81.50 93 ARG A CA 1
ATOM 718 C C . ARG A 1 93 ? 6.322 -10.344 -3.270 1.00 81.50 93 ARG A C 1
ATOM 720 O O . ARG A 1 93 ? 6.053 -9.999 -2.120 1.00 81.50 93 ARG A O 1
ATOM 727 N N . GLY A 1 94 ? 5.410 -10.802 -4.127 1.00 78.00 94 GLY A N 1
ATOM 728 C CA . GLY A 1 94 ? 4.011 -11.030 -3.768 1.00 78.00 94 GLY A CA 1
ATOM 729 C C . GLY A 1 94 ? 3.848 -12.065 -2.648 1.00 78.00 94 GLY A C 1
ATOM 730 O O . GLY A 1 94 ? 3.031 -11.875 -1.749 1.00 78.00 94 GLY A O 1
ATOM 731 N N . GLU A 1 95 ? 4.649 -13.133 -2.647 1.00 80.88 95 GLU A N 1
ATOM 732 C CA . GLU A 1 95 ? 4.672 -14.133 -1.572 1.00 80.88 95 GLU A CA 1
ATOM 733 C C . GLU A 1 95 ? 5.143 -13.545 -0.239 1.00 80.88 95 GLU A C 1
ATOM 735 O O . GLU A 1 95 ? 4.451 -13.702 0.769 1.00 80.88 95 GLU A O 1
ATOM 740 N N . ALA A 1 96 ? 6.258 -12.807 -0.236 1.00 81.38 96 ALA A N 1
ATOM 741 C CA . ALA A 1 96 ? 6.770 -12.149 0.969 1.00 81.38 96 ALA A CA 1
ATOM 742 C C . ALA A 1 96 ? 5.745 -11.171 1.572 1.00 81.38 96 ALA A C 1
ATOM 744 O O . ALA A 1 96 ? 5.550 -11.120 2.789 1.00 81.38 96 ALA A O 1
ATOM 745 N N . LEU A 1 97 ? 5.037 -10.426 0.719 1.00 82.00 97 LEU A N 1
ATOM 746 C CA . LEU A 1 97 ? 3.963 -9.543 1.157 1.00 82.00 97 LEU A CA 1
ATOM 747 C C . LEU A 1 97 ? 2.767 -10.322 1.721 1.00 82.00 97 LEU A C 1
ATOM 749 O O . LEU A 1 97 ? 2.207 -9.938 2.749 1.00 82.00 97 LEU A O 1
ATOM 753 N N . ALA A 1 98 ? 2.378 -11.423 1.078 1.00 79.75 98 ALA A N 1
ATOM 754 C CA . ALA A 1 98 ? 1.296 -12.271 1.561 1.00 79.75 98 ALA A CA 1
ATOM 755 C C . ALA A 1 98 ? 1.622 -12.883 2.933 1.00 79.75 98 ALA A C 1
ATOM 757 O O . ALA A 1 98 ? 0.727 -13.028 3.766 1.00 79.75 98 ALA A O 1
ATOM 758 N N . GLU A 1 99 ? 2.884 -13.225 3.200 1.00 81.06 99 GLU A N 1
ATOM 759 C CA . GLU A 1 99 ? 3.329 -13.649 4.530 1.00 81.06 99 GLU A CA 1
ATOM 760 C C . GLU A 1 99 ? 3.219 -12.524 5.563 1.00 81.06 99 GLU A C 1
ATOM 762 O O . GLU A 1 99 ? 2.657 -12.746 6.638 1.00 81.06 99 GLU A O 1
ATOM 767 N N . ALA A 1 100 ? 3.660 -11.308 5.227 1.00 80.25 100 ALA A N 1
ATOM 768 C CA . ALA A 1 100 ? 3.516 -10.148 6.107 1.00 80.25 100 ALA A CA 1
ATOM 769 C C . ALA A 1 100 ? 2.038 -9.860 6.442 1.00 80.25 100 ALA A C 1
ATOM 771 O O . ALA A 1 100 ? 1.686 -9.644 7.603 1.00 80.25 100 ALA A O 1
ATOM 772 N N . LEU A 1 101 ? 1.144 -9.948 5.450 1.00 76.56 101 LEU A N 1
ATOM 773 C CA . LEU A 1 101 ? -0.294 -9.753 5.649 1.00 76.56 101 LEU A CA 1
ATOM 774 C C . LEU A 1 101 ? -0.944 -10.896 6.448 1.00 76.56 101 LEU A C 1
ATOM 776 O O . LEU A 1 101 ? -1.865 -10.651 7.226 1.00 76.56 101 LEU A O 1
ATOM 780 N N . LYS A 1 102 ? -0.474 -12.144 6.311 1.00 74.88 102 LYS A N 1
ATOM 781 C CA . LYS A 1 102 ? -0.939 -13.275 7.140 1.00 74.88 102 LYS A CA 1
ATOM 782 C C . LYS A 1 102 ? -0.623 -13.070 8.616 1.00 74.88 102 LYS A C 1
ATOM 784 O O . LYS A 1 102 ? -1.454 -13.376 9.466 1.00 74.88 102 LYS A O 1
ATOM 789 N N . VAL A 1 103 ? 0.556 -12.542 8.941 1.00 68.94 103 VAL A N 1
ATOM 790 C CA . VAL A 1 103 ? 0.902 -12.194 10.330 1.00 68.94 103 VAL A CA 1
ATOM 791 C C . VAL A 1 103 ? -0.060 -11.136 10.873 1.00 68.94 103 VAL A C 1
ATOM 793 O O . VAL A 1 103 ? -0.450 -11.199 12.033 1.00 68.94 103 VAL A O 1
ATOM 796 N N . ASN A 1 104 ? -0.518 -10.221 10.020 1.00 66.94 104 ASN A N 1
ATOM 797 C CA . ASN A 1 104 ? -1.472 -9.184 10.395 1.00 66.94 104 ASN A CA 1
ATOM 798 C C . ASN A 1 104 ? -2.909 -9.725 10.567 1.00 66.94 104 ASN A C 1
ATOM 800 O O . ASN A 1 104 ? -3.537 -9.541 11.602 1.00 66.94 104 ASN A O 1
ATOM 804 N N . THR A 1 105 ? -3.397 -10.516 9.608 1.00 58.12 105 THR A N 1
ATOM 805 C CA . THR A 1 105 ? -4.739 -11.147 9.632 1.00 58.12 105 THR A CA 1
ATOM 806 C C . THR A 1 105 ? -4.869 -12.318 10.606 1.00 58.12 105 THR A C 1
ATOM 808 O O . THR A 1 105 ? -5.966 -12.701 10.996 1.00 58.12 105 THR A O 1
ATOM 811 N N . THR A 1 106 ? -3.771 -12.910 11.072 1.00 54.56 106 THR A N 1
ATOM 812 C CA . THR A 1 106 ? -3.839 -13.846 12.208 1.00 54.56 106 THR A CA 1
ATOM 813 C C . THR A 1 106 ? -4.066 -13.120 13.535 1.00 54.56 106 THR A C 1
ATOM 815 O O . THR A 1 106 ? -4.573 -13.735 14.472 1.00 54.56 106 THR A O 1
ATOM 818 N N . ARG A 1 107 ? -3.785 -11.809 13.614 1.00 53.12 107 ARG A N 1
ATOM 819 C CA . ARG A 1 107 ? -4.195 -10.961 14.749 1.00 53.12 107 ARG A CA 1
ATOM 820 C C . ARG A 1 107 ? -5.680 -10.574 14.671 1.00 53.12 107 ARG A C 1
ATOM 822 O O . ARG A 1 107 ? -6.281 -10.308 15.709 1.00 53.12 107 ARG A O 1
ATOM 829 N N . THR A 1 108 ? -6.285 -10.628 13.484 1.00 45.50 108 THR A N 1
ATOM 830 C CA . THR A 1 108 ? -7.688 -10.276 13.201 1.00 45.50 108 THR A CA 1
ATOM 831 C C . THR A 1 108 ? -8.209 -11.124 12.031 1.00 45.50 108 THR A C 1
ATOM 833 O O . THR A 1 108 ? -7.920 -10.798 10.891 1.00 45.50 108 THR A O 1
ATOM 836 N N . GLN A 1 109 ? -8.924 -12.220 12.341 1.00 37.91 109 GLN A N 1
ATOM 837 C CA . GLN A 1 109 ? -9.557 -13.240 11.463 1.00 37.91 109 GLN A CA 1
ATOM 838 C C . GLN A 1 109 ? -9.331 -13.169 9.921 1.00 37.91 109 GLN A C 1
ATOM 840 O O . GLN A 1 109 ? -9.614 -12.155 9.289 1.00 37.91 109 GLN A O 1
ATOM 845 N N . PRO A 1 110 ? -8.948 -14.286 9.266 1.00 42.34 110 PRO A N 1
ATOM 846 C CA . PRO A 1 110 ? -8.460 -14.272 7.885 1.00 42.34 110 PRO A CA 1
ATOM 847 C C . PRO A 1 110 ? -9.556 -14.156 6.808 1.00 42.34 110 PRO A C 1
ATOM 849 O O . PRO A 1 110 ? -10.331 -15.087 6.617 1.00 42.34 110 PRO A O 1
ATOM 852 N N . ASP A 1 111 ? -9.497 -13.084 6.009 1.00 42.91 111 ASP A N 1
ATOM 853 C CA . ASP A 1 111 ? -10.122 -12.954 4.681 1.00 42.91 111 ASP A CA 1
ATOM 854 C C . ASP A 1 111 ? -9.014 -12.690 3.641 1.00 42.91 111 ASP A C 1
ATOM 856 O O . ASP A 1 111 ? -8.691 -11.547 3.315 1.00 42.91 111 ASP A O 1
ATOM 860 N N . ILE A 1 112 ? -8.374 -13.748 3.136 1.00 47.84 112 ILE A N 1
ATOM 861 C CA . ILE A 1 112 ? -7.305 -13.634 2.131 1.00 47.84 112 ILE A CA 1
ATOM 862 C C . ILE A 1 112 ? -7.919 -13.863 0.744 1.00 47.84 112 ILE A C 1
ATOM 864 O O . ILE A 1 112 ? -8.093 -15.009 0.330 1.00 47.84 112 ILE A O 1
ATOM 868 N N . CYS A 1 113 ? -8.241 -12.798 0.004 1.00 43.81 113 CYS A N 1
ATOM 869 C CA . CYS A 1 113 ? -8.643 -12.930 -1.400 1.00 43.81 113 CYS A CA 1
ATOM 870 C C . CYS A 1 113 ? -7.384 -12.923 -2.279 1.00 43.81 113 CYS A C 1
ATOM 872 O O . CYS A 1 113 ? -6.853 -11.872 -2.632 1.00 43.81 113 CYS A O 1
ATOM 874 N N . LYS A 1 114 ? -6.852 -14.119 -2.555 1.00 41.12 114 LYS A N 1
ATOM 875 C CA . LYS A 1 114 ? -5.748 -14.316 -3.500 1.00 41.12 114 LYS A CA 1
ATOM 876 C C . LYS A 1 114 ? -6.233 -14.045 -4.923 1.00 41.12 114 LYS A C 1
ATOM 878 O O . LYS A 1 114 ? -7.101 -14.764 -5.405 1.00 41.12 114 LYS A O 1
ATOM 883 N N . THR A 1 115 ? -5.562 -13.137 -5.613 1.00 35.84 115 THR A N 1
ATOM 884 C CA . THR A 1 115 ? -5.414 -13.175 -7.073 1.00 35.84 115 THR A CA 1
ATOM 885 C C . THR A 1 115 ? -4.056 -12.562 -7.382 1.00 35.84 115 THR A C 1
ATOM 887 O O . THR A 1 115 ? -3.877 -11.357 -7.205 1.00 35.84 115 THR A O 1
ATOM 890 N N . TYR A 1 116 ? -3.103 -13.443 -7.698 1.00 41.19 116 TYR A N 1
ATOM 891 C CA . TYR A 1 116 ? -1.816 -13.102 -8.302 1.00 41.19 116 TYR A CA 1
ATOM 892 C C . TYR A 1 116 ? -2.042 -12.780 -9.778 1.00 41.19 116 TYR A C 1
ATOM 894 O O . TYR A 1 116 ? -2.889 -13.483 -10.381 1.00 41.19 116 TYR A O 1
#

Radius of gyration: 13.2 Å; Cα contacts (8 Å, |Δi|>4): 210; chains: 1; bounding box: 26×33×28 Å

Organism: NCBI:txid1234261

Mean predicted aligned error: 6.75 Å

Sequence (116 aa):
MVDNAFEKAIAKFANELKEHKTLTELDLVSNQISAREGEALAEALTVNNTLTQLHLGNNEIFDRGCEALAEALKVNNTLTKLYLAENRITETRGEALAEALKVNTTRTQPDICKTY

Solvent-accessible surface area (backbone atoms only — not comparable to full-atom values): 5980 Å² total; per-residue (Å²): 134,83,83,52,67,63,60,54,48,49,50,50,48,20,58,51,44,37,73,42,80,77,51,38,69,46,82,48,58,64,62,66,41,33,30,70,52,30,35,43,43,15,58,18,39,52,61,24,73,38,38,30,34,40,35,42,25,49,22,44,24,29,50,67,8,44,51,36,37,24,59,20,33,71,69,22,81,41,52,50,38,79,41,58,37,66,17,76,55,50,68,72,53,51,50,54,30,51,53,27,47,46,64,25,11,72,76,48,78,81,69,82,85,84,61,132

pLDDT: mean 81.45, std 14.69, range [35.84, 92.69]

Secondary structure (DSSP, 8-state):
----HHHHHHHHHHHHHHH-SS--EEE-TTS--BHHHHHHHHHHHHH--S--EEE--SSB-HHHHHHHHHHHHHH-SS--EEE-TTS---HHHHHHHHHHHHHHHTTS--------